Protein AF-A0A2P4SQR8-F1 (afdb_monomer)

Foldseek 3Di:
DKFKEKEAEADADPVPDAEEAEAEDDPPDPCRVVSPHYDYHYAFHKYKYWAAADAPPDDPLRGKWKWKWKFDPVCRVVVNCPVTTDTQDTRDCNHDVVTTDIDMDGAHQDDPDPPHDHHDHRDMIMMMIGIDRPPPPD

Sequence (138 aa):
MLIGMQYSLRPLSPLNLVEIALVDIKVKSRRFQQGDYHIDVCINDYLDVFCPHYEDSVPEDKTERYVLYMVNFDGYSSCDHISKGFKRWECNRPHSPNGPLKFSEKFQLFTPFSLGFEFRPGREYFYICEYRKFTIVA

Structure (mmCIF, N/CA/C/O backbone):
data_AF-A0A2P4SQR8-F1
#
_entry.id   AF-A0A2P4SQR8-F1
#
loop_
_atom_site.group_PDB
_atom_site.id
_atom_site.type_symbol
_atom_site.label_atom_id
_atom_site.label_alt_id
_atom_site.label_comp_id
_atom_site.label_asym_id
_atom_site.label_entity_id
_atom_site.label_seq_id
_atom_site.pdbx_PDB_ins_code
_atom_site.Cartn_x
_atom_site.Cartn_y
_atom_site.Cartn_z
_atom_site.occupancy
_atom_site.B_iso_or_equiv
_atom_site.auth_seq_id
_atom_site.auth_comp_id
_atom_site.auth_asym_id
_atom_site.auth_atom_id
_atom_site.pdbx_PDB_model_num
ATOM 1 N N . MET A 1 1 ? -4.000 -7.195 -13.447 1.00 50.31 1 MET A N 1
ATOM 2 C CA . MET A 1 1 ? -3.905 -8.205 -12.371 1.00 50.31 1 MET A CA 1
ATOM 3 C C . MET A 1 1 ? -4.048 -7.453 -11.079 1.00 50.31 1 MET A C 1
ATOM 5 O O . MET A 1 1 ? -3.423 -6.409 -10.966 1.00 50.31 1 MET A O 1
ATOM 9 N N . LEU A 1 2 ? -4.939 -7.910 -10.208 1.00 56.12 2 LEU A N 1
ATOM 10 C CA . LEU A 1 2 ? -5.273 -7.239 -8.960 1.00 56.12 2 LEU A CA 1
ATOM 11 C C . LEU A 1 2 ? -4.851 -8.186 -7.846 1.00 56.12 2 LEU A C 1
ATOM 13 O O . LEU A 1 2 ? -5.282 -9.334 -7.813 1.00 56.12 2 LEU A O 1
ATOM 17 N N . ILE A 1 3 ? -3.896 -7.736 -7.039 1.00 62.28 3 ILE A N 1
ATOM 18 C CA . ILE A 1 3 ? -3.392 -8.483 -5.890 1.00 62.28 3 ILE A CA 1
ATOM 19 C C . ILE A 1 3 ? -4.068 -7.889 -4.669 1.00 62.28 3 ILE A C 1
ATOM 21 O O . ILE A 1 3 ? -3.926 -6.690 -4.434 1.00 62.28 3 ILE A O 1
ATOM 25 N N . GLY A 1 4 ? -4.804 -8.723 -3.943 1.00 59.91 4 GLY A N 1
ATOM 26 C CA . GLY A 1 4 ? -5.436 -8.367 -2.687 1.00 59.91 4 GLY A CA 1
ATOM 27 C C . GLY A 1 4 ? -4.530 -8.654 -1.492 1.00 59.91 4 GLY A C 1
ATOM 28 O O . GLY A 1 4 ? -3.816 -9.656 -1.481 1.00 59.91 4 GLY A O 1
ATOM 29 N N . MET A 1 5 ? -4.564 -7.777 -0.492 1.00 67.62 5 MET A N 1
ATOM 30 C CA . MET A 1 5 ? -4.024 -8.038 0.839 1.00 67.62 5 MET A CA 1
ATOM 31 C C . MET A 1 5 ? -5.071 -7.742 1.900 1.00 67.62 5 MET A C 1
ATOM 33 O O . MET A 1 5 ? -5.680 -6.668 1.886 1.00 67.62 5 MET A O 1
ATOM 37 N N . GLN A 1 6 ? -5.239 -8.685 2.820 1.00 69.25 6 GLN A N 1
ATOM 38 C CA . GLN A 1 6 ? -6.103 -8.551 3.985 1.00 69.25 6 GLN A CA 1
ATOM 39 C C . GLN A 1 6 ? -5.252 -8.286 5.228 1.00 69.25 6 GLN A C 1
ATOM 41 O O . GLN A 1 6 ? -4.265 -8.973 5.483 1.00 69.25 6 GLN A O 1
ATOM 46 N N . TYR A 1 7 ? -5.634 -7.284 6.008 1.00 69.88 7 TYR A N 1
ATOM 47 C CA . TYR A 1 7 ? -4.972 -6.937 7.259 1.00 69.88 7 TYR A CA 1
ATOM 48 C C . TYR A 1 7 ? -5.958 -7.084 8.403 1.00 69.88 7 TYR A C 1
ATOM 50 O O . TYR A 1 7 ? -6.973 -6.384 8.421 1.00 69.88 7 TYR A O 1
ATOM 58 N N . SER A 1 8 ? -5.647 -7.950 9.362 1.00 71.25 8 SER A N 1
ATOM 59 C CA . SER A 1 8 ? -6.487 -8.187 10.535 1.00 71.25 8 SER A CA 1
ATOM 60 C C . SER A 1 8 ? -5.860 -7.529 11.756 1.00 71.25 8 SER A C 1
ATOM 62 O O . SER A 1 8 ? -4.729 -7.840 12.136 1.00 71.25 8 SER A O 1
ATOM 64 N N . LEU A 1 9 ? -6.580 -6.589 12.379 1.00 71.12 9 LEU A N 1
ATOM 65 C CA . LEU A 1 9 ? -6.073 -5.918 13.574 1.00 71.12 9 LEU A CA 1
ATOM 66 C C . LEU A 1 9 ? -6.361 -6.733 14.828 1.00 71.12 9 LEU A C 1
ATOM 68 O O . LEU A 1 9 ? -7.502 -6.800 15.294 1.00 71.12 9 LEU A O 1
ATOM 72 N N . ARG A 1 10 ? -5.307 -7.287 15.425 1.00 72.88 10 ARG A N 1
ATOM 73 C CA . ARG A 1 10 ? -5.402 -8.029 16.684 1.00 72.88 10 ARG A CA 1
ATOM 74 C C . ARG A 1 10 ? -5.676 -7.086 17.870 1.00 72.88 10 ARG A C 1
ATOM 76 O O . ARG A 1 10 ? -5.263 -5.920 17.854 1.00 72.88 10 ARG A O 1
ATOM 83 N N . PRO A 1 11 ? -6.378 -7.558 18.916 1.00 57.81 11 PRO A N 1
ATOM 84 C CA . PRO A 1 11 ? -6.628 -6.769 20.117 1.00 57.81 11 PRO A CA 1
ATOM 85 C C . PRO A 1 11 ? -5.349 -6.638 20.962 1.00 57.81 11 PRO A C 1
ATOM 87 O O . PRO A 1 11 ? -5.095 -7.493 21.795 1.00 57.81 11 PRO A O 1
ATOM 90 N N . LEU A 1 12 ? -4.592 -5.551 20.733 1.00 56.72 12 LEU A N 1
ATOM 91 C CA . LEU A 1 12 ? -3.376 -5.085 21.440 1.00 56.72 12 LEU A CA 1
ATOM 92 C C . LEU A 1 12 ? -2.224 -6.109 21.543 1.00 56.72 12 LEU A C 1
ATOM 94 O O . LEU A 1 12 ? -2.405 -7.246 21.968 1.00 56.72 12 LEU A O 1
ATOM 98 N N . SER A 1 13 ? -0.995 -5.704 21.187 1.00 57.44 13 SER A N 1
ATOM 99 C CA . SER A 1 13 ? 0.145 -6.622 21.296 1.00 57.44 13 SER A CA 1
ATOM 100 C C . SER A 1 13 ? 0.410 -6.944 22.777 1.00 57.44 13 SER A C 1
ATOM 102 O O . SER A 1 13 ? 0.509 -6.026 23.595 1.00 57.44 13 SER A O 1
ATOM 104 N N . PRO A 1 14 ? 0.543 -8.228 23.166 1.00 59.09 14 PRO A N 1
ATOM 105 C CA . PRO A 1 14 ? 0.761 -8.605 24.566 1.00 59.09 14 PRO A CA 1
ATOM 106 C C . PRO A 1 14 ? 2.107 -8.113 25.128 1.00 59.09 14 PRO A C 1
ATOM 108 O O . PRO A 1 14 ? 2.344 -8.217 26.328 1.00 59.09 14 PRO A O 1
ATOM 111 N N . LEU A 1 15 ? 2.986 -7.575 24.275 1.00 60.03 15 LEU A N 1
ATOM 112 C CA . LEU A 1 15 ? 4.345 -7.153 24.617 1.00 60.03 15 LEU A CA 1
ATOM 113 C C . LEU A 1 15 ? 4.627 -5.663 24.342 1.00 60.03 15 LEU A C 1
ATOM 115 O O . LEU A 1 15 ? 5.761 -5.236 24.539 1.00 60.03 15 LEU A O 1
ATOM 119 N N . ASN A 1 16 ? 3.649 -4.862 23.886 1.00 55.38 16 ASN A N 1
ATOM 120 C CA . ASN A 1 16 ? 3.855 -3.472 23.424 1.00 55.38 16 ASN A CA 1
ATOM 121 C C . ASN A 1 16 ? 4.989 -3.305 22.387 1.00 55.38 16 ASN A C 1
ATOM 123 O O . ASN A 1 16 ? 5.539 -2.215 22.223 1.00 55.38 16 ASN A O 1
ATOM 127 N N . LEU A 1 17 ? 5.353 -4.377 21.684 1.00 60.75 17 LEU A N 1
ATOM 128 C CA . LEU A 1 17 ? 6.312 -4.314 20.589 1.00 60.75 17 LEU A CA 1
ATOM 129 C C . LEU A 1 17 ? 5.604 -3.705 19.380 1.00 60.75 17 LEU A C 1
ATOM 131 O O . LEU A 1 17 ? 4.521 -4.160 19.017 1.00 60.75 17 LEU A O 1
ATOM 135 N N . VAL A 1 18 ? 6.208 -2.656 18.820 1.00 62.44 18 VAL A N 1
ATOM 136 C CA . VAL A 1 18 ? 5.834 -2.091 17.523 1.00 62.44 18 VAL A CA 1
ATOM 137 C C . VAL A 1 18 ? 6.542 -2.921 16.463 1.00 62.44 18 VAL A C 1
ATOM 139 O O . VAL A 1 18 ? 7.773 -2.908 16.394 1.00 62.44 18 VAL A O 1
ATOM 142 N N . GLU A 1 19 ? 5.780 -3.646 15.655 1.00 72.38 19 GLU A N 1
ATOM 143 C CA . GLU A 1 19 ? 6.317 -4.454 14.563 1.00 72.38 19 GLU A CA 1
ATOM 144 C C . GLU A 1 19 ? 6.257 -3.691 13.232 1.00 72.38 19 GLU A C 1
ATOM 146 O O . GLU A 1 19 ? 5.369 -2.867 12.989 1.00 72.38 19 GLU A O 1
ATOM 151 N N . ILE A 1 20 ? 7.241 -3.951 12.365 1.00 73.38 20 ILE A N 1
ATOM 152 C CA . ILE A 1 20 ? 7.271 -3.443 10.990 1.00 73.38 20 ILE A CA 1
ATOM 153 C C . ILE A 1 20 ? 7.033 -4.626 10.054 1.00 73.38 20 ILE A C 1
ATOM 155 O O . ILE A 1 20 ? 7.898 -5.489 9.899 1.00 73.38 20 ILE A O 1
ATOM 159 N N . ALA A 1 21 ? 5.872 -4.656 9.405 1.00 72.56 21 ALA A N 1
ATOM 160 C CA . ALA A 1 21 ? 5.580 -5.622 8.356 1.00 72.56 21 ALA A CA 1
ATOM 161 C C . ALA A 1 21 ? 6.179 -5.137 7.027 1.00 72.56 21 ALA A C 1
ATOM 163 O O . ALA A 1 21 ? 5.749 -4.120 6.486 1.00 72.56 21 ALA A O 1
ATOM 164 N N . LEU A 1 22 ? 7.164 -5.866 6.492 1.00 72.56 22 LEU A N 1
ATOM 165 C CA . LEU A 1 22 ? 7.800 -5.566 5.204 1.00 72.56 22 LEU A CA 1
ATOM 166 C C . LEU A 1 22 ? 7.108 -6.348 4.082 1.00 72.56 22 LEU A C 1
ATOM 168 O O . LEU A 1 22 ? 7.023 -7.579 4.140 1.00 72.56 22 LEU A O 1
ATOM 172 N N . VAL A 1 23 ? 6.632 -5.647 3.049 1.00 76.94 23 VAL A N 1
ATOM 173 C CA . VAL A 1 23 ? 5.913 -6.268 1.930 1.00 76.94 23 VAL A CA 1
ATOM 174 C C . VAL A 1 23 ? 6.477 -5.835 0.578 1.00 76.94 23 VAL A C 1
ATOM 176 O O . VAL A 1 23 ? 6.330 -4.688 0.160 1.00 76.94 23 VAL A O 1
ATOM 179 N N . ASP A 1 24 ? 7.058 -6.799 -0.140 1.00 74.69 24 ASP A N 1
ATOM 180 C CA . ASP A 1 24 ? 7.519 -6.645 -1.524 1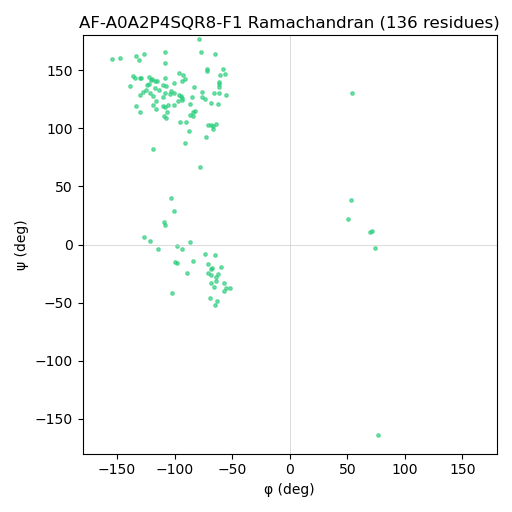.00 74.69 24 ASP A CA 1
ATOM 181 C C . ASP A 1 24 ? 6.451 -7.133 -2.508 1.00 74.69 24 ASP A C 1
ATOM 183 O O . ASP A 1 24 ? 6.272 -8.342 -2.696 1.00 74.69 24 ASP A O 1
ATOM 187 N N . ILE A 1 25 ? 5.759 -6.214 -3.184 1.00 72.44 25 ILE A 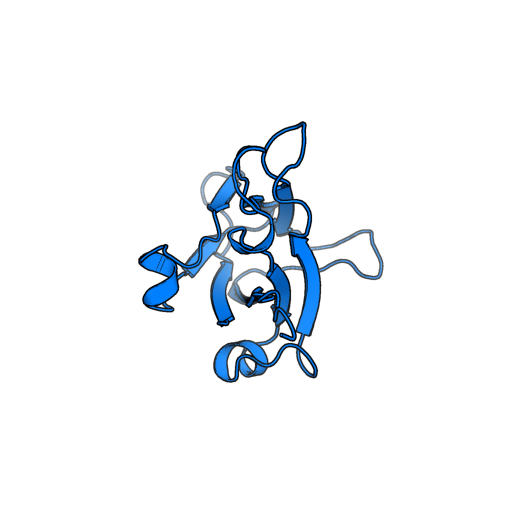N 1
ATOM 188 C CA . ILE A 1 25 ? 4.675 -6.573 -4.111 1.00 72.44 25 ILE A CA 1
ATOM 189 C C . ILE A 1 25 ? 5.233 -6.850 -5.505 1.00 72.44 25 ILE A C 1
ATOM 191 O O . ILE A 1 25 ? 5.438 -5.941 -6.309 1.00 72.44 25 ILE A O 1
ATOM 195 N N . LYS A 1 26 ? 5.446 -8.131 -5.812 1.00 70.94 26 LYS A N 1
ATOM 196 C CA . LYS A 1 26 ? 5.883 -8.600 -7.136 1.00 70.94 26 LYS A CA 1
ATOM 197 C C . LYS A 1 26 ? 4.824 -9.494 -7.763 1.00 70.94 26 LYS A C 1
ATOM 199 O O . LYS A 1 26 ? 4.361 -10.434 -7.116 1.00 70.94 26 LYS A O 1
ATOM 204 N N . VAL A 1 27 ? 4.530 -9.280 -9.048 1.00 66.25 27 VAL A N 1
ATOM 205 C CA . VAL A 1 27 ? 3.555 -10.080 -9.821 1.00 66.25 27 VAL A CA 1
ATOM 206 C C . VAL A 1 27 ? 3.823 -11.588 -9.728 1.00 66.25 27 VAL A C 1
ATOM 208 O O . VAL A 1 27 ? 2.905 -12.407 -9.691 1.00 66.25 27 VAL A O 1
ATOM 211 N N . LYS A 1 28 ? 5.103 -11.970 -9.707 1.00 65.44 28 LYS A N 1
ATOM 212 C CA . LYS A 1 28 ? 5.546 -13.372 -9.691 1.00 65.44 28 LYS A CA 1
ATOM 213 C C . LYS A 1 28 ? 5.638 -13.985 -8.290 1.00 65.44 28 LYS A C 1
ATOM 215 O O . LYS A 1 28 ? 6.078 -15.125 -8.159 1.00 65.44 28 LYS A O 1
ATOM 220 N N . SER A 1 29 ? 5.279 -13.254 -7.236 1.00 65.69 29 SER A N 1
ATOM 221 C CA . SER A 1 29 ? 5.296 -13.795 -5.876 1.00 65.69 29 SER A CA 1
ATOM 222 C C . SER A 1 29 ? 4.206 -14.855 -5.717 1.00 65.69 29 SER A C 1
ATOM 224 O O . SER A 1 29 ? 3.022 -14.555 -5.871 1.00 65.69 29 SER A O 1
ATOM 226 N N . ARG A 1 30 ? 4.587 -16.087 -5.350 1.00 63.03 30 ARG A N 1
ATOM 227 C CA . ARG A 1 30 ? 3.628 -17.185 -5.117 1.00 63.03 30 ARG A CA 1
ATOM 228 C C . ARG A 1 30 ? 2.550 -16.824 -4.092 1.00 63.03 30 ARG A C 1
ATOM 230 O O . ARG A 1 30 ? 1.398 -17.182 -4.298 1.00 63.03 30 ARG A O 1
ATOM 237 N N . ARG A 1 31 ? 2.911 -16.070 -3.043 1.00 62.75 31 ARG A N 1
ATOM 238 C CA . ARG A 1 31 ? 1.975 -15.656 -1.982 1.00 62.75 31 ARG A CA 1
ATOM 239 C C . ARG A 1 31 ? 0.861 -14.735 -2.492 1.00 62.75 31 ARG A C 1
ATOM 241 O O . ARG A 1 31 ? -0.225 -14.723 -1.942 1.00 62.75 31 ARG A O 1
ATOM 248 N N . PHE A 1 32 ? 1.113 -13.976 -3.557 1.00 66.12 32 PHE A N 1
ATOM 249 C CA . PHE A 1 32 ? 0.087 -13.125 -4.163 1.00 66.12 32 PHE A CA 1
ATOM 250 C C . PHE A 1 32 ? -0.720 -13.838 -5.248 1.00 66.12 32 PHE A C 1
ATOM 252 O O . PHE A 1 32 ? -1.862 -13.470 -5.498 1.00 66.12 32 PHE A O 1
ATOM 259 N N . GLN A 1 33 ? -0.155 -14.874 -5.872 1.00 63.38 33 GLN A N 1
ATOM 260 C CA . GLN A 1 33 ? -0.858 -15.690 -6.866 1.00 63.38 33 GLN A CA 1
ATOM 261 C C . GLN A 1 33 ? -1.941 -16.583 -6.248 1.00 63.38 33 GLN A C 1
ATOM 263 O O . GLN A 1 33 ? -2.880 -16.955 -6.944 1.00 63.38 33 GLN A O 1
ATOM 268 N N . GLN A 1 34 ? -1.811 -16.918 -4.963 1.00 65.62 34 GLN A N 1
ATOM 269 C CA . GLN A 1 34 ? -2.792 -17.715 -4.221 1.00 65.62 34 GLN A CA 1
ATOM 270 C C . GLN A 1 34 ? -3.948 -16.875 -3.654 1.00 65.62 34 GLN A C 1
ATOM 272 O O . GLN A 1 34 ? -4.984 -17.436 -3.313 1.00 65.62 34 GLN A O 1
ATOM 277 N N . GLY A 1 35 ? -3.815 -15.541 -3.625 1.00 67.06 35 GLY A N 1
ATOM 278 C CA . GLY A 1 35 ? -4.876 -14.627 -3.182 1.00 67.06 35 GLY A CA 1
ATOM 279 C C . GLY A 1 35 ? -5.183 -14.678 -1.680 1.00 67.06 35 GLY A C 1
ATOM 280 O O . GLY A 1 35 ? -6.174 -14.102 -1.248 1.00 67.06 35 GLY A O 1
ATOM 281 N N . ASP A 1 36 ? -4.344 -15.346 -0.891 1.00 69.69 36 ASP A N 1
ATOM 282 C CA . ASP A 1 36 ? -4.503 -15.596 0.546 1.00 69.69 36 ASP A CA 1
ATOM 283 C C . ASP A 1 36 ? -3.516 -14.783 1.403 1.00 69.69 36 ASP A C 1
ATOM 285 O O . ASP A 1 36 ? -3.266 -15.100 2.571 1.00 69.69 36 ASP A O 1
ATOM 289 N N . TYR A 1 37 ? -2.948 -13.715 0.830 1.00 75.69 37 TYR A N 1
ATOM 290 C CA . TYR A 1 37 ? -1.997 -12.860 1.527 1.00 75.69 37 TYR A CA 1
ATOM 291 C C . TYR A 1 37 ? -2.691 -12.076 2.643 1.00 75.69 37 TYR A C 1
ATOM 293 O O . TYR A 1 37 ? -3.362 -11.069 2.400 1.00 75.69 37 TYR A O 1
ATOM 301 N N . HIS A 1 38 ? -2.486 -12.532 3.874 1.00 79.56 38 HIS A N 1
ATOM 302 C CA . HIS A 1 38 ? -2.991 -11.895 5.077 1.00 79.56 38 HIS A CA 1
ATOM 303 C C . HIS A 1 38 ? -1.844 -11.544 6.025 1.00 79.56 38 HIS A C 1
ATOM 305 O O . HIS A 1 38 ? -0.852 -12.271 6.121 1.00 79.56 38 HIS A O 1
ATOM 311 N N . ILE A 1 39 ? -1.972 -10.413 6.714 1.00 81.88 39 ILE A N 1
ATOM 312 C CA . ILE A 1 39 ? -1.039 -9.993 7.760 1.00 81.88 39 ILE A CA 1
ATOM 313 C C . ILE A 1 39 ? -1.845 -9.611 8.998 1.00 81.88 39 ILE A C 1
ATOM 315 O O . ILE A 1 39 ? -2.754 -8.783 8.934 1.00 81.88 39 ILE A O 1
ATOM 319 N N . ASP A 1 40 ? -1.462 -10.175 10.137 1.00 82.62 40 ASP A N 1
ATOM 320 C CA . ASP A 1 40 ? -1.941 -9.721 11.435 1.00 82.62 40 ASP A CA 1
ATOM 321 C C . ASP A 1 40 ? -1.085 -8.556 11.934 1.00 82.62 40 ASP A C 1
ATOM 323 O O . ASP A 1 40 ? 0.134 -8.687 12.050 1.00 82.62 40 ASP A O 1
ATOM 327 N N . VAL A 1 41 ? -1.720 -7.444 12.291 1.00 84.31 41 VAL A N 1
ATOM 328 C CA . VAL A 1 41 ? -1.049 -6.243 12.815 1.00 84.31 41 VAL A CA 1
ATOM 329 C C . VAL A 1 41 ? -1.730 -5.756 14.092 1.00 84.31 41 VAL A C 1
ATOM 331 O O . VAL A 1 41 ? -2.885 -6.084 14.366 1.00 84.31 41 VAL A O 1
ATOM 334 N N . CYS A 1 42 ? -1.025 -4.977 14.901 1.00 86.12 42 CYS A N 1
ATOM 335 C CA . CYS A 1 42 ? -1.563 -4.305 16.077 1.00 86.12 42 CYS A CA 1
ATOM 336 C C . CYS A 1 42 ? -1.676 -2.793 15.845 1.00 86.12 42 CYS A C 1
ATOM 338 O O . CYS A 1 42 ? -1.113 -2.218 14.914 1.00 86.12 42 CYS A O 1
ATOM 340 N N . ILE A 1 43 ? -2.414 -2.115 16.726 1.00 87.88 43 ILE A N 1
ATOM 341 C CA . ILE A 1 43 ? -2.423 -0.650 16.744 1.00 87.88 43 ILE A CA 1
ATOM 342 C C . ILE A 1 43 ? -1.010 -0.131 17.033 1.00 87.88 43 ILE A C 1
ATOM 344 O O . ILE A 1 43 ? -0.342 -0.620 17.939 1.00 87.88 43 ILE A O 1
ATOM 348 N N . ASN A 1 44 ? -0.620 0.921 16.314 1.00 87.88 44 ASN A N 1
ATOM 349 C CA . ASN A 1 44 ? 0.695 1.565 16.279 1.00 87.88 44 ASN A CA 1
ATOM 350 C C . ASN A 1 44 ? 1.800 0.815 15.529 1.00 87.88 44 ASN A C 1
ATOM 352 O O . ASN A 1 44 ? 2.875 1.401 15.384 1.00 87.88 44 ASN A O 1
ATOM 356 N N . ASP A 1 45 ? 1.534 -0.382 15.004 1.00 89.75 45 ASP A N 1
ATOM 357 C CA . ASP A 1 45 ? 2.455 -1.049 14.082 1.00 89.75 45 ASP A CA 1
ATOM 358 C C . ASP A 1 45 ? 2.591 -0.273 12.769 1.00 89.75 45 ASP A C 1
ATOM 360 O O . ASP A 1 45 ? 1.767 0.593 12.430 1.00 89.75 45 ASP A O 1
ATOM 364 N N . TYR A 1 46 ? 3.641 -0.614 12.024 1.00 88.25 46 TYR A N 1
ATOM 365 C CA . TYR A 1 46 ? 3.915 -0.055 10.710 1.00 88.25 46 TYR A CA 1
ATOM 366 C C . TYR A 1 46 ? 3.864 -1.137 9.634 1.00 88.25 46 TYR A C 1
ATOM 368 O O . TYR A 1 46 ? 4.353 -2.251 9.806 1.00 88.25 46 TYR A O 1
ATOM 376 N N . LEU A 1 47 ? 3.307 -0.778 8.486 1.00 89.12 47 LEU A N 1
ATOM 377 C CA . LEU A 1 47 ? 3.403 -1.534 7.248 1.00 89.12 47 LEU A CA 1
ATOM 378 C C . LEU A 1 47 ? 4.290 -0.750 6.286 1.00 89.12 47 LEU A C 1
ATOM 380 O O . LEU A 1 47 ? 3.936 0.355 5.884 1.00 89.12 47 LEU A O 1
ATOM 384 N N . ASP A 1 48 ? 5.398 -1.354 5.884 1.00 91.38 48 ASP A N 1
ATOM 385 C CA . ASP A 1 48 ? 6.317 -0.816 4.891 1.00 91.38 48 ASP A CA 1
ATOM 386 C C . ASP A 1 48 ? 6.176 -1.620 3.589 1.00 91.38 48 ASP A C 1
ATOM 388 O O . ASP A 1 48 ? 6.580 -2.781 3.491 1.00 91.38 48 ASP A O 1
ATOM 392 N N . VAL A 1 49 ? 5.588 -0.990 2.573 1.00 89.75 49 VAL A N 1
ATOM 393 C CA . VAL A 1 49 ? 5.442 -1.542 1.223 1.00 89.75 49 VAL A CA 1
ATOM 394 C C . VAL A 1 49 ? 6.557 -1.002 0.337 1.00 89.75 49 VAL A C 1
ATOM 396 O O . VAL A 1 49 ? 6.680 0.213 0.158 1.00 89.75 49 VAL A O 1
ATOM 399 N N . PHE A 1 50 ? 7.328 -1.897 -0.274 1.00 90.62 50 PHE A N 1
ATOM 400 C CA . PHE A 1 50 ? 8.390 -1.533 -1.209 1.00 90.62 50 PHE A CA 1
ATOM 401 C C . PHE A 1 50 ? 7.932 -1.721 -2.653 1.00 90.62 50 PHE A C 1
ATOM 403 O O . PHE A 1 50 ? 7.410 -2.769 -3.043 1.00 90.62 50 PHE A O 1
ATOM 410 N N . CYS A 1 51 ? 8.142 -0.682 -3.456 1.00 90.69 51 CYS A N 1
ATOM 411 C CA . C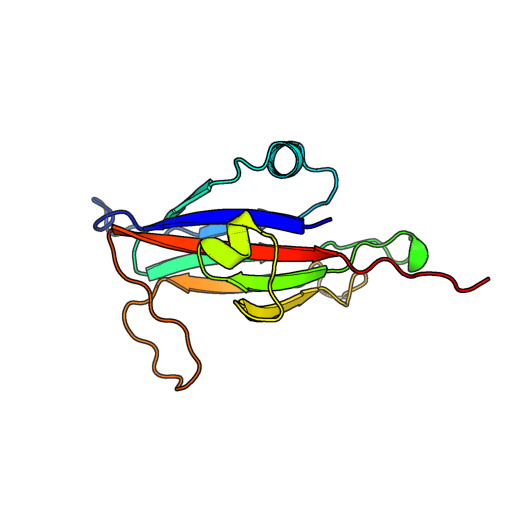YS A 1 51 ? 7.878 -0.714 -4.883 1.00 90.69 51 CYS A CA 1
ATOM 412 C C . CYS A 1 51 ? 8.917 -1.580 -5.623 1.00 90.69 51 CYS A C 1
ATOM 414 O O . CYS A 1 51 ? 10.084 -1.618 -5.222 1.00 90.69 51 CYS A O 1
ATOM 416 N N . PRO A 1 52 ? 8.541 -2.204 -6.754 1.00 89.44 52 PRO A N 1
ATOM 417 C CA . PRO A 1 52 ? 9.469 -2.891 -7.638 1.00 89.44 52 PRO A CA 1
ATOM 418 C C . PRO A 1 52 ? 10.593 -1.953 -8.080 1.00 89.44 52 PRO A C 1
ATOM 420 O O . PRO A 1 52 ? 10.336 -0.853 -8.571 1.00 89.44 52 PRO A O 1
ATOM 423 N N . HIS A 1 53 ? 11.830 -2.407 -7.910 1.00 91.06 53 HIS A N 1
ATOM 424 C CA . HIS A 1 53 ? 13.029 -1.688 -8.315 1.00 91.06 53 HIS A CA 1
ATOM 425 C C . HIS A 1 53 ? 13.843 -2.544 -9.276 1.00 91.06 53 HIS A C 1
ATOM 427 O O . HIS A 1 53 ? 13.965 -3.758 -9.083 1.00 91.06 53 HIS A O 1
ATOM 433 N N . TYR A 1 54 ? 14.360 -1.903 -10.316 1.00 90.75 54 TYR A N 1
ATOM 434 C CA . TYR A 1 54 ? 15.104 -2.541 -11.387 1.00 90.75 54 TYR A CA 1
ATOM 435 C C . TYR A 1 54 ? 16.338 -1.703 -11.715 1.00 90.75 54 TYR A C 1
ATOM 437 O O . TYR A 1 54 ? 16.285 -0.475 -11.686 1.00 90.75 54 TYR A O 1
ATOM 445 N N . GLU A 1 55 ? 17.422 -2.386 -12.072 1.00 91.62 55 GLU A N 1
ATOM 446 C CA . GLU A 1 55 ? 18.641 -1.765 -12.595 1.00 91.62 55 GLU A CA 1
ATOM 447 C C . GLU A 1 55 ? 18.347 -0.945 -13.858 1.00 91.62 55 GLU A C 1
ATOM 449 O O . GLU A 1 55 ? 17.475 -1.316 -14.648 1.00 91.62 55 GLU A O 1
ATOM 454 N N . ASP A 1 56 ? 19.130 0.106 -14.106 1.00 90.19 56 ASP A N 1
ATOM 455 C CA . ASP A 1 56 ? 18.988 0.988 -15.282 1.00 90.19 56 ASP A CA 1
ATOM 456 C C . ASP A 1 56 ? 19.147 0.250 -16.624 1.00 90.19 56 ASP A C 1
ATOM 458 O O . ASP A 1 56 ? 18.712 0.721 -17.671 1.00 90.19 56 ASP A O 1
ATOM 462 N N . SER A 1 57 ? 19.759 -0.937 -16.600 1.00 92.56 57 SER A N 1
ATOM 463 C CA . SER A 1 57 ? 19.884 -1.812 -17.769 1.00 92.56 57 SER A CA 1
ATOM 464 C C . SER A 1 57 ? 18.563 -2.460 -18.204 1.00 92.56 57 SER A C 1
ATOM 466 O O . SER A 1 57 ? 18.477 -2.974 -19.322 1.00 92.56 57 SER A O 1
ATOM 468 N N . VAL A 1 58 ? 17.539 -2.473 -17.342 1.00 90.44 58 VAL A N 1
ATOM 469 C CA . VAL A 1 58 ? 16.237 -3.082 -17.631 1.00 90.44 58 VAL A CA 1
ATOM 470 C C . VAL A 1 58 ? 15.341 -2.066 -18.349 1.00 90.44 58 VAL A C 1
ATOM 472 O O . VAL A 1 58 ? 15.032 -1.028 -17.777 1.00 90.44 58 VAL A O 1
ATOM 475 N N . PRO A 1 59 ? 14.857 -2.367 -19.566 1.00 89.31 59 PRO A N 1
ATOM 476 C CA . PRO A 1 59 ? 13.944 -1.488 -20.289 1.00 89.31 59 PRO A CA 1
ATOM 477 C C . PRO A 1 59 ? 12.622 -1.223 -19.554 1.00 89.31 59 PRO A C 1
ATOM 479 O O . PRO A 1 59 ? 12.060 -2.115 -18.913 1.00 89.31 59 PRO A O 1
ATOM 482 N N . GLU A 1 60 ? 12.084 -0.012 -19.713 1.00 85.44 60 GLU A N 1
ATOM 483 C CA . GLU A 1 60 ? 10.865 0.463 -19.046 1.00 85.44 60 GLU A CA 1
ATOM 484 C C . GLU A 1 60 ? 9.630 -0.422 -19.319 1.00 85.44 60 GLU A C 1
ATOM 486 O O . GLU A 1 60 ? 8.823 -0.633 -18.409 1.00 85.44 60 GLU A O 1
ATOM 491 N N . ASP A 1 61 ? 9.522 -1.027 -20.503 1.00 85.25 61 ASP A N 1
ATOM 492 C CA . ASP A 1 61 ? 8.459 -1.966 -20.895 1.00 85.25 61 ASP A CA 1
ATOM 493 C C . ASP A 1 61 ? 8.504 -3.303 -20.134 1.00 85.25 61 ASP A C 1
ATOM 495 O O . ASP A 1 61 ? 7.490 -3.997 -20.027 1.00 85.25 61 ASP A O 1
ATOM 499 N N . LYS A 1 62 ? 9.660 -3.652 -19.558 1.00 86.12 62 LYS A N 1
ATOM 500 C CA . LYS A 1 62 ? 9.857 -4.863 -18.744 1.00 86.12 62 LYS A CA 1
ATOM 501 C C . LYS A 1 62 ? 9.763 -4.605 -17.243 1.00 86.12 62 LYS A C 1
ATOM 503 O O . LYS A 1 62 ? 9.878 -5.548 -16.459 1.00 86.12 62 LYS A O 1
ATOM 508 N N . THR A 1 63 ? 9.555 -3.354 -16.837 1.00 87.62 63 THR A N 1
ATOM 509 C CA . THR A 1 63 ? 9.443 -2.973 -15.425 1.00 87.62 63 THR A CA 1
ATOM 510 C C . THR A 1 63 ? 7.993 -2.960 -14.951 1.00 87.62 63 THR A C 1
ATOM 512 O O . THR A 1 63 ? 7.075 -2.538 -15.657 1.00 87.62 63 THR A O 1
ATOM 515 N N . GLU A 1 64 ? 7.775 -3.428 -13.724 1.00 87.62 64 GLU A N 1
ATOM 516 C CA . GLU A 1 64 ? 6.459 -3.431 -13.089 1.00 87.62 64 GLU A CA 1
ATOM 517 C C . GLU A 1 64 ? 6.148 -2.068 -12.454 1.00 87.62 64 GLU A C 1
ATOM 519 O O . GLU A 1 64 ? 6.976 -1.482 -11.757 1.00 87.62 64 GLU A O 1
ATOM 524 N N . ARG A 1 65 ? 4.918 -1.585 -12.661 1.00 88.38 65 ARG A N 1
ATOM 525 C CA . ARG A 1 65 ? 4.350 -0.401 -12.001 1.00 88.38 65 ARG A CA 1
ATOM 526 C C . ARG A 1 65 ? 2.944 -0.721 -11.523 1.00 88.38 65 ARG A C 1
ATOM 528 O O . ARG A 1 65 ? 2.197 -1.413 -12.220 1.00 88.38 65 ARG A O 1
ATOM 535 N N . TYR A 1 66 ? 2.563 -0.193 -10.368 1.00 89.75 66 TYR A N 1
ATOM 536 C CA . TYR A 1 66 ? 1.206 -0.352 -9.855 1.00 89.75 66 TYR A CA 1
ATOM 537 C C . TYR A 1 66 ? 0.745 0.851 -9.043 1.00 89.75 66 TYR A C 1
ATOM 539 O O . TYR A 1 66 ? 1.547 1.634 -8.530 1.00 89.75 66 TYR A O 1
ATOM 547 N N . VAL A 1 67 ? -0.572 0.962 -8.904 1.00 91.88 67 VAL A N 1
ATOM 548 C CA . VAL A 1 67 ? -1.222 1.869 -7.960 1.00 91.88 67 VAL A CA 1
ATOM 549 C C . VAL A 1 67 ? -1.823 1.035 -6.834 1.00 91.88 67 VAL A C 1
ATOM 551 O O . VAL A 1 67 ? -2.489 0.034 -7.091 1.00 91.88 67 VAL A O 1
ATOM 554 N N . LEU A 1 68 ? -1.547 1.426 -5.593 1.00 91.31 68 LEU A N 1
ATOM 555 C CA . LEU A 1 68 ? -2.079 0.795 -4.391 1.00 91.31 68 LEU A CA 1
ATOM 556 C C . LEU A 1 68 ? -3.337 1.545 -3.956 1.00 91.31 68 LEU A C 1
ATOM 558 O O . LEU A 1 68 ? -3.294 2.764 -3.758 1.00 91.31 68 LEU A O 1
ATOM 562 N N . TYR A 1 69 ? -4.427 0.814 -3.759 1.00 91.81 69 TYR A N 1
ATOM 563 C CA . TYR A 1 69 ? -5.695 1.342 -3.273 1.00 91.81 69 TYR A CA 1
ATOM 564 C C . TYR A 1 69 ? -6.086 0.662 -1.970 1.00 91.81 69 TYR A C 1
ATOM 566 O O . TYR A 1 69 ? -5.908 -0.543 -1.822 1.00 91.81 69 TYR A O 1
ATOM 574 N N . MET A 1 70 ? -6.656 1.434 -1.052 1.00 91.81 70 MET A N 1
ATOM 575 C CA . MET A 1 70 ? -7.367 0.905 0.106 1.00 91.81 70 MET A CA 1
ATOM 576 C C . MET A 1 70 ? -8.848 0.806 -0.255 1.00 91.81 70 MET A C 1
ATOM 578 O O . MET A 1 70 ? -9.421 1.800 -0.701 1.00 91.81 70 MET A O 1
ATOM 582 N N . VAL A 1 71 ? -9.450 -0.370 -0.095 1.00 91.69 71 VAL A N 1
ATOM 583 C CA . VAL A 1 71 ? -10.841 -0.664 -0.479 1.00 91.69 71 VAL A CA 1
ATOM 584 C C . VAL A 1 71 ? -11.624 -1.258 0.689 1.00 91.69 71 VAL A C 1
ATOM 586 O O . VAL A 1 71 ? -11.054 -1.709 1.684 1.00 91.69 71 VAL A O 1
ATOM 589 N N . ASN A 1 72 ? -12.951 -1.257 0.578 1.00 90.81 72 ASN A N 1
ATOM 590 C CA . ASN A 1 72 ? -13.799 -2.048 1.467 1.00 90.81 72 ASN A CA 1
ATOM 591 C C . ASN A 1 72 ? -13.830 -3.533 1.036 1.00 90.81 72 ASN A C 1
ATOM 593 O O . ASN A 1 72 ? -13.265 -3.910 0.009 1.00 90.81 72 ASN A O 1
ATOM 597 N N . PHE A 1 73 ? -14.520 -4.372 1.814 1.00 88.75 73 PHE A N 1
ATOM 598 C CA . PHE A 1 73 ? -14.653 -5.804 1.526 1.00 88.75 73 PHE A CA 1
ATOM 599 C C . PHE A 1 73 ? -15.266 -6.097 0.143 1.00 88.75 73 PHE A C 1
ATOM 601 O O . PHE A 1 73 ? -14.791 -6.990 -0.560 1.00 88.75 73 PHE A O 1
ATOM 608 N N . ASP A 1 74 ? -16.279 -5.330 -0.276 1.00 89.88 74 ASP A N 1
ATOM 609 C CA . ASP A 1 74 ? -16.895 -5.500 -1.598 1.00 89.88 74 ASP A CA 1
ATOM 610 C C . ASP A 1 74 ? -15.882 -5.217 -2.711 1.00 89.88 74 ASP A C 1
ATOM 612 O O . ASP A 1 74 ? -15.717 -6.035 -3.608 1.00 89.88 74 ASP A O 1
ATOM 616 N N . GLY A 1 75 ? -15.160 -4.094 -2.618 1.00 89.62 75 GLY A N 1
ATOM 617 C CA . GLY A 1 75 ? -14.133 -3.701 -3.582 1.00 89.62 75 GLY A CA 1
ATOM 618 C C . GLY A 1 75 ? -12.950 -4.666 -3.611 1.00 89.62 75 GLY A C 1
ATOM 619 O O . GLY A 1 75 ? -12.377 -4.896 -4.672 1.00 89.62 75 GLY A O 1
ATOM 620 N N . TYR A 1 76 ? -12.615 -5.290 -2.481 1.00 86.69 76 TYR A N 1
ATOM 621 C CA . TYR A 1 76 ? -11.652 -6.389 -2.430 1.00 86.69 76 TYR A CA 1
ATOM 622 C C . TYR A 1 76 ? -12.168 -7.619 -3.188 1.00 86.69 76 TYR A C 1
ATOM 624 O O . TYR A 1 76 ? -11.506 -8.112 -4.100 1.00 86.69 76 TYR A O 1
ATOM 632 N N . SER A 1 77 ? -13.384 -8.064 -2.865 1.00 86.12 77 SER A N 1
ATOM 633 C CA . SER A 1 77 ? -13.998 -9.272 -3.431 1.00 86.12 77 SER A CA 1
ATOM 634 C C . SER A 1 77 ? -14.283 -9.151 -4.929 1.00 86.12 77 SER A C 1
ATOM 636 O O . SER A 1 77 ? -14.124 -10.117 -5.671 1.00 86.12 77 SER A O 1
ATOM 638 N N . SER A 1 78 ? -14.680 -7.964 -5.394 1.00 87.88 78 SER A N 1
ATOM 639 C CA . SER A 1 78 ? -14.938 -7.676 -6.809 1.00 87.88 78 SER A CA 1
ATOM 640 C C . SER A 1 78 ? -13.729 -7.101 -7.545 1.00 87.88 78 SER A C 1
ATOM 642 O O . SER A 1 78 ? -13.817 -6.852 -8.746 1.00 87.88 78 SER A O 1
ATOM 644 N N . CYS A 1 79 ? -12.623 -6.850 -6.838 1.00 84.19 79 CYS A N 1
ATOM 645 C CA . CYS A 1 79 ? -11.455 -6.143 -7.356 1.00 84.19 79 CYS A CA 1
ATOM 646 C C . CYS A 1 79 ? -11.791 -4.760 -7.978 1.00 84.19 79 CYS A C 1
ATOM 648 O O . CYS A 1 79 ? -11.201 -4.365 -8.983 1.00 84.19 79 CYS A O 1
ATOM 650 N N . ASP A 1 80 ? -12.725 -4.006 -7.385 1.00 87.12 80 ASP A N 1
ATOM 651 C CA . ASP A 1 80 ? -13.114 -2.655 -7.824 1.00 87.12 80 ASP A CA 1
ATOM 652 C C . ASP A 1 80 ? -12.578 -1.580 -6.867 1.00 87.12 80 ASP A C 1
ATOM 654 O O . ASP A 1 80 ? -13.015 -1.472 -5.722 1.00 87.12 80 ASP A O 1
ATOM 658 N N . HIS A 1 81 ? -11.656 -0.745 -7.350 1.00 89.25 81 HIS A N 1
ATOM 659 C CA . HIS A 1 81 ? -11.174 0.431 -6.619 1.00 89.25 81 HIS A CA 1
ATOM 660 C C . HIS A 1 81 ? -11.864 1.735 -7.042 1.00 89.25 81 HIS A C 1
ATOM 662 O O . HIS A 1 81 ? -11.750 2.724 -6.322 1.00 89.25 81 HIS A O 1
ATOM 668 N N . ILE A 1 82 ? -12.554 1.770 -8.187 1.00 88.31 82 ILE A N 1
ATOM 669 C CA . ILE A 1 82 ? -13.077 3.007 -8.787 1.00 88.31 82 ILE A CA 1
ATOM 670 C C . ILE A 1 82 ? -14.210 3.565 -7.932 1.00 88.31 82 ILE A C 1
ATOM 672 O O . ILE A 1 82 ? -14.245 4.760 -7.648 1.00 88.31 82 ILE A O 1
ATOM 676 N N . SER A 1 83 ? -15.136 2.700 -7.512 1.00 86.50 83 SER A N 1
ATOM 677 C CA . SER A 1 83 ? -16.306 3.113 -6.731 1.00 86.50 83 SER A CA 1
ATOM 678 C C . SER A 1 83 ? -16.166 2.862 -5.225 1.00 86.50 83 SER A C 1
ATOM 680 O O . SER A 1 83 ? -16.946 3.396 -4.434 1.00 86.50 83 SER A O 1
ATOM 682 N N . LYS A 1 84 ? -15.183 2.046 -4.818 1.00 89.19 84 LYS A N 1
ATOM 683 C CA . LYS A 1 84 ? -15.054 1.505 -3.452 1.00 89.19 84 LYS A CA 1
ATOM 684 C C . LYS A 1 84 ? -13.698 1.746 -2.793 1.00 89.19 84 LYS A C 1
ATOM 686 O O . LYS A 1 84 ? -13.451 1.200 -1.716 1.00 89.19 84 LYS A O 1
ATOM 691 N N . GLY A 1 85 ? -12.814 2.512 -3.431 1.00 88.06 85 GLY A N 1
ATOM 692 C CA . GLY A 1 85 ? -11.431 2.646 -2.999 1.00 88.06 85 GLY A CA 1
ATOM 693 C C . GLY A 1 85 ? -10.898 4.065 -2.947 1.00 88.06 85 GLY A C 1
ATOM 694 O O . GLY A 1 85 ? -11.409 4.986 -3.579 1.00 88.06 85 GLY A O 1
ATOM 695 N N . PHE A 1 86 ? -9.800 4.210 -2.212 1.00 91.75 86 PHE A N 1
ATOM 696 C CA . PHE A 1 86 ? -8.992 5.419 -2.163 1.00 91.75 86 PHE A CA 1
ATOM 697 C C . PHE A 1 86 ? -7.569 5.094 -2.596 1.00 91.75 86 PHE A C 1
ATOM 699 O O . PHE A 1 86 ? -6.952 4.151 -2.095 1.00 91.75 86 PHE A O 1
ATOM 706 N N . LYS A 1 87 ? -7.029 5.893 -3.522 1.00 92.31 87 LYS A N 1
ATOM 707 C CA . LYS A 1 87 ? -5.628 5.784 -3.935 1.00 92.31 87 LYS A CA 1
ATOM 708 C C . LYS A 1 87 ? -4.732 6.079 -2.737 1.00 92.31 87 LYS A C 1
ATOM 710 O O . LYS A 1 87 ? -4.782 7.177 -2.186 1.00 92.31 87 LYS A O 1
ATOM 715 N N . ARG A 1 88 ? -3.892 5.116 -2.363 1.00 92.25 88 ARG A N 1
ATOM 716 C CA . ARG A 1 88 ? -2.989 5.236 -1.218 1.00 92.25 88 ARG A CA 1
ATOM 717 C C . ARG A 1 88 ? -1.557 5.539 -1.627 1.00 92.25 88 ARG A C 1
ATOM 719 O O . ARG A 1 88 ? -0.918 6.385 -1.008 1.00 92.25 88 ARG A O 1
ATOM 726 N N . TRP A 1 89 ? -1.077 4.881 -2.679 1.00 93.94 89 TRP A N 1
ATOM 727 C CA . TRP A 1 89 ? 0.287 5.052 -3.171 1.00 93.94 89 TRP A CA 1
ATOM 728 C C . TRP A 1 89 ? 0.400 4.723 -4.659 1.00 93.94 89 TRP A C 1
ATOM 730 O O . TRP A 1 89 ? -0.443 4.023 -5.216 1.00 93.94 89 TRP A O 1
ATOM 740 N N . GLU A 1 90 ? 1.445 5.217 -5.318 1.00 93.62 90 GLU A 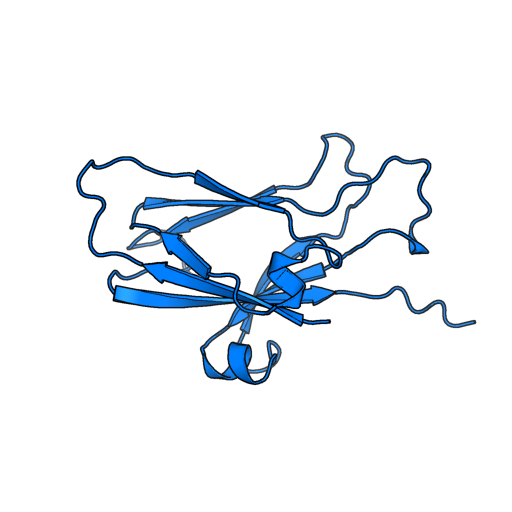N 1
ATOM 741 C CA . GLU A 1 90 ? 1.742 4.904 -6.716 1.00 93.62 90 GLU A CA 1
ATOM 742 C C . GLU A 1 90 ? 3.222 4.555 -6.883 1.00 93.62 90 GLU A C 1
ATOM 744 O O . GLU A 1 90 ? 4.107 5.375 -6.645 1.00 93.62 90 GLU A O 1
ATOM 749 N N . CYS A 1 91 ? 3.481 3.330 -7.332 1.00 91.56 91 CYS A N 1
ATOM 750 C CA . CYS A 1 91 ? 4.803 2.849 -7.699 1.00 91.56 91 CYS A CA 1
ATOM 751 C C . CYS A 1 91 ? 5.044 3.118 -9.188 1.00 91.56 91 CYS A C 1
ATOM 753 O O . CYS A 1 91 ? 4.756 2.273 -10.035 1.00 91.56 91 CYS A O 1
ATOM 755 N N . ASN A 1 92 ? 5.551 4.311 -9.507 1.00 91.31 92 ASN A N 1
ATOM 756 C CA . ASN A 1 92 ? 5.798 4.771 -10.880 1.00 91.31 92 ASN A CA 1
ATOM 757 C C . ASN A 1 92 ? 7.280 4.996 -11.231 1.00 91.31 92 ASN A C 1
ATOM 759 O O . ASN A 1 92 ? 7.573 5.296 -12.387 1.00 91.31 92 ASN A O 1
ATOM 763 N N . ARG A 1 93 ? 8.211 4.835 -10.279 1.00 91.38 93 ARG A N 1
ATOM 764 C CA . ARG A 1 93 ? 9.660 5.026 -10.494 1.00 91.38 93 ARG A CA 1
ATOM 765 C C . ARG A 1 93 ? 10.447 3.732 -10.240 1.00 91.38 93 ARG A C 1
ATOM 767 O O . ARG A 1 93 ? 10.992 3.571 -9.148 1.00 91.38 93 ARG A O 1
ATOM 774 N N . PRO A 1 94 ? 10.523 2.817 -11.221 1.00 90.69 94 PRO A N 1
ATOM 775 C CA . PRO A 1 94 ? 11.271 1.567 -11.067 1.00 90.69 94 PRO A CA 1
ATOM 776 C C . PRO A 1 94 ? 12.792 1.765 -10.987 1.00 90.69 94 PRO A C 1
ATOM 778 O O . PRO A 1 94 ? 13.457 0.980 -10.322 1.00 90.69 94 PRO A O 1
ATOM 781 N N . HIS A 1 95 ? 13.331 2.838 -11.572 1.00 92.69 95 HIS A N 1
ATOM 782 C CA . HIS A 1 95 ? 14.765 3.180 -11.580 1.00 92.69 95 HIS A CA 1
ATOM 783 C C . HIS A 1 95 ? 15.099 4.303 -10.585 1.00 92.69 95 HIS A C 1
ATOM 785 O O . HIS A 1 95 ? 15.810 5.257 -10.887 1.00 92.69 95 HIS A O 1
ATOM 791 N N . SER A 1 96 ? 14.480 4.277 -9.403 1.00 91.88 96 SER A N 1
ATOM 792 C CA . SER A 1 96 ? 14.748 5.279 -8.367 1.00 91.88 96 SER A CA 1
ATOM 793 C C . SER A 1 96 ? 16.227 5.229 -7.931 1.00 91.88 96 SER A C 1
ATOM 795 O O . SER A 1 96 ? 16.706 4.151 -7.583 1.00 91.88 96 SER A O 1
ATOM 797 N N . PRO A 1 97 ? 16.948 6.369 -7.882 1.00 89.19 97 PRO A N 1
ATOM 798 C CA . PRO A 1 97 ? 18.391 6.393 -7.610 1.00 89.19 97 PRO A CA 1
ATOM 799 C C . PRO A 1 97 ? 18.749 5.986 -6.174 1.00 89.19 97 PRO A C 1
ATOM 801 O O . PRO A 1 97 ? 19.869 5.570 -5.905 1.00 89.19 97 PRO A O 1
ATOM 804 N N . ASN A 1 98 ? 17.793 6.089 -5.247 1.00 91.06 98 ASN A N 1
ATOM 805 C CA . ASN A 1 98 ? 17.981 5.763 -3.832 1.00 91.06 98 ASN A CA 1
ATOM 806 C C . ASN A 1 98 ? 17.412 4.375 -3.483 1.00 91.06 98 ASN A C 1
ATOM 808 O O . ASN A 1 98 ? 16.954 4.156 -2.362 1.00 91.06 98 ASN A O 1
ATOM 812 N N . GLY A 1 99 ? 17.385 3.458 -4.454 1.00 89.69 99 GLY A N 1
ATOM 813 C CA . GLY A 1 99 ? 16.772 2.140 -4.310 1.00 89.69 99 GLY A CA 1
ATOM 814 C C . GLY A 1 99 ? 15.237 2.173 -4.386 1.00 89.69 99 GLY A C 1
ATOM 815 O O . GLY A 1 99 ? 14.657 3.158 -4.867 1.00 89.69 99 GLY A O 1
ATOM 816 N N . PRO A 1 100 ? 14.553 1.101 -3.938 1.00 90.44 100 PRO A N 1
ATOM 817 C CA . PRO A 1 100 ? 13.104 0.973 -4.055 1.00 90.44 100 PRO A CA 1
ATOM 818 C C . PRO A 1 100 ? 12.372 2.074 -3.291 1.00 90.44 100 PRO A C 1
ATOM 820 O O . PRO A 1 100 ? 12.672 2.368 -2.133 1.00 90.44 100 PRO A O 1
ATOM 823 N N . LEU A 1 101 ? 11.355 2.656 -3.931 1.00 91.56 101 LEU A N 1
ATOM 824 C CA . LEU A 1 101 ? 10.439 3.556 -3.238 1.00 91.56 101 LEU A CA 1
ATOM 825 C C . LEU A 1 101 ? 9.717 2.800 -2.119 1.00 91.56 101 LEU A C 1
ATOM 827 O O . LEU A 1 101 ? 9.278 1.667 -2.317 1.00 91.56 101 LEU A O 1
ATOM 831 N N . LYS A 1 102 ? 9.551 3.459 -0.972 1.00 91.62 102 LYS A N 1
ATOM 832 C CA . LYS A 1 102 ? 8.901 2.898 0.210 1.00 91.62 102 LYS A CA 1
ATOM 833 C C . LYS A 1 102 ? 7.662 3.703 0.584 1.00 91.62 102 LYS A C 1
ATOM 835 O O . LYS A 1 102 ? 7.744 4.919 0.747 1.00 91.62 102 LYS A O 1
ATOM 840 N N . PHE A 1 103 ? 6.542 3.013 0.747 1.00 91.81 103 PHE A N 1
ATOM 841 C CA . PHE A 1 103 ? 5.330 3.538 1.363 1.00 91.81 103 PHE A CA 1
ATOM 842 C C . PHE A 1 103 ? 5.207 2.981 2.778 1.00 91.81 103 PHE A C 1
ATOM 844 O O . PHE A 1 103 ? 5.297 1.771 2.958 1.00 91.81 103 PHE A O 1
ATOM 851 N N . SER A 1 104 ? 4.981 3.854 3.755 1.00 91.69 104 SER A N 1
ATOM 852 C CA . SER A 1 104 ? 4.802 3.474 5.156 1.00 91.69 104 SER A CA 1
ATOM 853 C C . SER A 1 104 ? 3.392 3.834 5.613 1.00 91.69 104 SER A C 1
ATOM 855 O O . SER A 1 104 ? 2.996 4.999 5.550 1.00 91.69 104 SER A O 1
ATOM 857 N N . GLU A 1 105 ? 2.649 2.850 6.103 1.00 91.81 105 GLU A N 1
ATOM 858 C CA . GLU A 1 105 ? 1.358 3.028 6.763 1.00 91.81 105 GLU A CA 1
ATOM 859 C C . GLU A 1 105 ? 1.523 2.777 8.257 1.00 91.81 105 GLU A C 1
ATOM 861 O O . GLU A 1 105 ? 2.176 1.816 8.658 1.00 91.81 105 GLU A O 1
ATOM 866 N N . LYS A 1 106 ? 0.913 3.625 9.085 1.00 90.62 106 LYS A N 1
ATOM 867 C CA . LYS A 1 106 ? 0.860 3.419 10.532 1.00 90.62 106 LYS A CA 1
ATOM 868 C C . LYS A 1 106 ? -0.564 3.076 10.937 1.00 90.62 106 LYS A C 1
ATOM 870 O O . LYS A 1 106 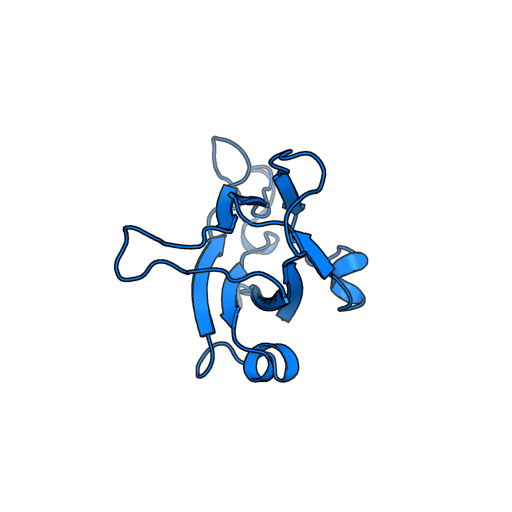? -1.475 3.868 10.696 1.00 90.62 106 LYS A O 1
ATOM 875 N N . PHE A 1 107 ? -0.745 1.967 11.646 1.00 90.25 107 PHE A N 1
ATOM 876 C CA . PHE A 1 107 ? -2.054 1.530 12.137 1.00 90.25 107 PHE A CA 1
ATOM 877 C C . PHE A 1 107 ? -2.486 2.316 13.382 1.00 90.25 107 PHE A C 1
ATOM 879 O O . PHE A 1 107 ? -2.546 1.795 14.491 1.00 90.25 107 PHE A O 1
ATOM 886 N N . GLN A 1 108 ? -2.749 3.611 13.228 1.00 90.38 108 GLN A N 1
ATOM 887 C CA . GLN A 1 108 ? -3.102 4.509 14.330 1.00 90.38 108 GLN A CA 1
ATOM 888 C C . GLN A 1 108 ? -4.619 4.620 14.552 1.00 90.38 108 GLN A C 1
ATOM 890 O O . GLN A 1 108 ? -5.403 4.617 13.605 1.00 90.38 108 GLN A O 1
ATOM 895 N N . LEU A 1 109 ? -5.029 4.772 15.817 1.00 89.75 109 LEU A N 1
ATOM 896 C CA . LEU A 1 109 ? -6.438 4.967 16.205 1.00 89.75 109 LEU A CA 1
ATOM 897 C C . LEU A 1 109 ? -7.005 6.315 15.757 1.00 89.75 109 LEU A C 1
ATOM 899 O O . LEU A 1 109 ? -8.200 6.416 15.497 1.00 89.75 109 LEU A O 1
ATOM 903 N N . PHE A 1 110 ? -6.150 7.335 15.728 1.00 88.81 110 PHE A N 1
ATOM 904 C CA . PHE A 1 110 ? -6.504 8.712 15.418 1.00 88.81 110 PHE A CA 1
ATOM 905 C C . PHE A 1 110 ? -5.418 9.302 14.535 1.00 88.81 110 PHE A C 1
ATOM 907 O O . PHE A 1 110 ? -4.229 9.112 14.797 1.00 88.81 110 PHE A O 1
ATOM 914 N N . THR A 1 111 ? -5.830 10.026 13.504 1.00 87.19 111 THR A N 1
ATOM 915 C CA . THR A 1 111 ? -4.927 10.721 12.590 1.00 87.19 111 THR A CA 1
ATOM 916 C C . THR A 1 111 ? -5.107 12.231 12.749 1.00 87.19 111 THR A C 1
ATOM 918 O O . THR A 1 111 ? -6.238 12.713 12.737 1.00 87.19 111 THR A O 1
ATOM 921 N N . PRO A 1 112 ? -4.022 13.018 12.864 1.00 86.56 112 PRO A N 1
ATOM 922 C CA . PRO A 1 112 ? -4.124 14.477 12.874 1.00 86.56 112 PRO A CA 1
ATOM 923 C C . PRO A 1 112 ? -4.438 15.055 11.482 1.00 86.56 112 PRO A C 1
ATOM 925 O O . PRO A 1 112 ? -4.673 16.253 11.347 1.00 86.56 112 PRO A O 1
ATOM 928 N N . PHE A 1 113 ? -4.409 14.226 10.433 1.00 84.88 113 PHE A N 1
ATOM 929 C CA . PHE A 1 113 ? -4.669 14.626 9.055 1.00 84.88 113 PHE A CA 1
ATOM 930 C C . PHE A 1 113 ? -6.124 14.348 8.669 1.00 84.88 113 PHE A C 1
ATOM 932 O O . PHE A 1 113 ? -6.585 13.217 8.812 1.00 84.88 113 PHE A O 1
ATOM 939 N N . SER A 1 114 ? -6.819 15.350 8.122 1.00 78.44 114 SER A N 1
ATOM 940 C CA . SER A 1 114 ? -8.256 15.290 7.798 1.00 78.44 114 SER A CA 1
ATOM 941 C C . SER A 1 114 ? -8.635 14.229 6.760 1.00 78.44 114 SER A C 1
ATOM 943 O O . SER A 1 114 ? -9.766 13.757 6.767 1.00 78.44 114 SER A O 1
ATOM 945 N N . LEU A 1 115 ? -7.702 13.843 5.885 1.00 77.69 115 LEU A N 1
ATOM 946 C CA . LEU A 1 115 ? -7.867 12.759 4.905 1.00 77.69 115 LEU A CA 1
ATOM 947 C C . LEU A 1 115 ? -7.034 11.517 5.268 1.00 77.69 115 LEU A C 1
ATOM 949 O O . LEU A 1 115 ? -6.736 10.689 4.408 1.00 77.69 115 LEU A O 1
ATOM 953 N N . GLY A 1 116 ? -6.574 11.420 6.516 1.00 80.19 116 GLY A N 1
ATOM 954 C CA . GLY A 1 116 ? -5.841 10.255 6.996 1.00 80.19 116 GLY A CA 1
ATOM 955 C C . GLY A 1 116 ? -6.776 9.085 7.285 1.00 80.19 116 GLY A C 1
ATOM 956 O O . GLY A 1 116 ? -7.988 9.248 7.403 1.00 80.19 116 GLY A O 1
ATOM 957 N N . PHE A 1 117 ? -6.194 7.902 7.448 1.00 88.38 117 PHE A N 1
ATOM 958 C CA . PHE A 1 117 ? -6.939 6.692 7.774 1.00 88.38 117 PHE A CA 1
ATOM 959 C C . PHE A 1 117 ? -6.825 6.373 9.266 1.00 88.38 117 PHE A C 1
ATOM 961 O O . PHE A 1 117 ? -5.756 6.515 9.865 1.00 88.38 117 PHE A O 1
ATOM 968 N N . GLU A 1 118 ? -7.944 5.950 9.854 1.00 91.31 118 GLU A N 1
ATOM 969 C CA . GLU A 1 118 ? -8.035 5.496 11.240 1.00 91.31 118 GLU A CA 1
ATOM 970 C C . GLU A 1 118 ? -8.289 3.994 11.296 1.00 91.31 118 GLU A C 1
ATOM 972 O O . GLU A 1 118 ? -9.146 3.452 10.587 1.00 91.31 118 GLU A O 1
ATOM 977 N N . PHE A 1 119 ? -7.588 3.330 12.208 1.00 91.12 119 PHE A N 1
ATOM 978 C CA . PHE A 1 119 ? -7.644 1.889 12.364 1.00 91.12 119 PHE A CA 1
ATOM 979 C C . PHE A 1 119 ? -8.234 1.502 13.718 1.00 91.12 119 PHE A C 1
ATOM 981 O O . PHE A 1 119 ? -7.973 2.151 14.727 1.00 91.12 119 PHE A O 1
ATOM 988 N N . ARG A 1 120 ? -9.059 0.452 13.758 1.00 89.94 120 ARG A N 1
ATOM 989 C CA . ARG A 1 120 ? -9.721 -0.029 14.978 1.00 89.94 120 ARG A CA 1
ATOM 990 C C . ARG 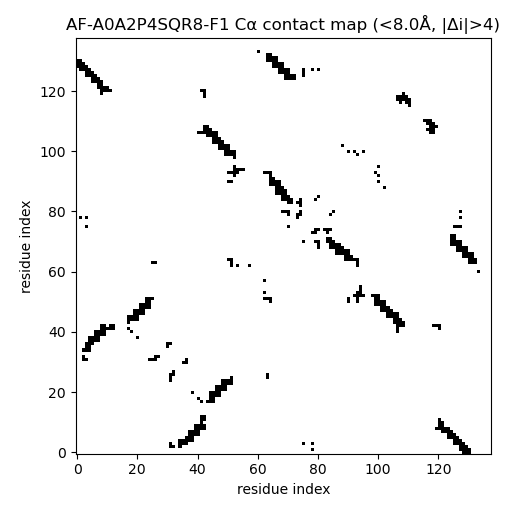A 1 120 ? -9.379 -1.506 15.212 1.00 89.94 120 ARG A C 1
ATOM 992 O O . ARG A 1 120 ? -9.424 -2.278 14.255 1.00 89.94 120 ARG A O 1
ATOM 999 N N . PRO A 1 121 ? -9.086 -1.917 16.460 1.00 87.25 121 PRO A N 1
ATOM 1000 C CA . PRO A 1 121 ? -8.901 -3.325 16.802 1.00 87.25 121 PRO A CA 1
ATOM 1001 C C . PRO A 1 121 ? -10.118 -4.179 16.433 1.00 87.25 121 PRO A C 1
ATOM 1003 O O . PRO A 1 121 ? -11.253 -3.705 16.515 1.00 87.25 121 PRO A O 1
ATOM 1006 N N . GLY A 1 122 ? -9.881 -5.435 16.051 1.00 84.06 122 GLY A N 1
ATOM 1007 C CA . GLY A 1 122 ? -10.930 -6.382 15.666 1.00 84.06 122 GLY A CA 1
ATOM 1008 C C . GLY A 1 122 ? -11.591 -6.075 14.320 1.00 84.06 122 GLY A C 1
ATOM 1009 O O . GLY A 1 122 ? -12.632 -6.650 14.016 1.00 84.06 122 GLY A O 1
ATOM 1010 N N . ARG A 1 123 ? -11.023 -5.152 13.532 1.00 87.56 123 ARG A N 1
ATOM 1011 C CA . ARG A 1 123 ? -11.458 -4.866 12.163 1.00 87.56 123 ARG A CA 1
ATOM 1012 C C . ARG A 1 123 ? -10.446 -5.361 11.147 1.00 87.56 123 ARG A C 1
ATOM 1014 O O . ARG A 1 123 ? -9.254 -5.474 11.435 1.00 87.56 123 ARG A O 1
ATOM 1021 N N . GLU A 1 124 ? -10.962 -5.587 9.950 1.00 87.25 124 GLU A N 1
ATOM 1022 C CA . GLU A 1 124 ? -10.192 -5.983 8.784 1.00 87.25 124 GLU A CA 1
ATOM 1023 C C . GLU A 1 124 ? -10.116 -4.829 7.788 1.00 87.25 124 GLU A C 1
ATOM 1025 O O . GLU A 1 124 ? -11.070 -4.061 7.622 1.00 87.25 124 GLU A O 1
ATOM 1030 N N . TYR A 1 125 ? -8.967 -4.709 7.135 1.00 89.88 125 TYR A N 1
ATOM 1031 C CA . TYR A 1 125 ? -8.695 -3.687 6.135 1.00 89.88 125 TYR A CA 1
ATOM 1032 C C . TYR A 1 125 ? -8.119 -4.333 4.887 1.00 89.88 125 TYR A C 1
ATOM 1034 O O . TYR A 1 125 ? -7.339 -5.280 4.972 1.00 89.88 125 TYR A O 1
ATOM 1042 N N . PHE A 1 126 ? -8.499 -3.808 3.725 1.00 88.69 126 PHE A N 1
ATOM 1043 C CA . PHE A 1 126 ? -8.206 -4.440 2.449 1.00 88.69 126 PHE A CA 1
ATOM 1044 C C . PHE A 1 126 ? -7.468 -3.478 1.535 1.00 88.69 126 PHE A C 1
ATOM 1046 O O . PHE A 1 126 ? -7.870 -2.325 1.357 1.00 88.69 126 PHE A O 1
ATOM 1053 N N . TYR A 1 127 ? -6.400 -3.974 0.924 1.00 89.75 127 TYR A N 1
ATOM 1054 C CA . TYR A 1 127 ? -5.674 -3.256 -0.110 1.00 89.75 127 TYR A CA 1
ATOM 1055 C C . TYR A 1 127 ? -5.690 -4.053 -1.404 1.00 89.75 127 TYR A C 1
ATOM 1057 O O . TYR A 1 127 ? -5.585 -5.279 -1.380 1.00 89.75 127 TYR A O 1
ATOM 1065 N N . ILE A 1 128 ? -5.798 -3.351 -2.530 1.00 87.94 128 ILE A N 1
ATOM 1066 C CA . ILE A 1 128 ? -5.658 -3.939 -3.861 1.00 87.94 128 ILE A CA 1
ATOM 1067 C C . ILE A 1 128 ? -4.657 -3.153 -4.709 1.00 87.94 128 ILE A C 1
ATOM 1069 O O . ILE A 1 128 ? -4.585 -1.924 -4.635 1.00 87.94 128 ILE A O 1
ATOM 1073 N N . CYS A 1 129 ? -3.882 -3.867 -5.526 1.00 87.94 129 CYS A N 1
ATOM 1074 C CA . CYS A 1 129 ? -2.892 -3.277 -6.433 1.00 87.94 129 CYS A CA 1
ATOM 1075 C C . CYS A 1 129 ? -3.332 -3.364 -7.890 1.00 87.94 129 CYS A C 1
ATOM 1077 O O . CYS A 1 129 ? -3.429 -4.461 -8.436 1.00 87.94 129 CYS A O 1
ATOM 1079 N N . GLU A 1 130 ? -3.503 -2.227 -8.557 1.00 87.56 130 GLU A N 1
ATOM 1080 C CA . GLU A 1 130 ? -3.736 -2.169 -9.998 1.00 87.56 130 GLU A CA 1
ATOM 1081 C C . GLU A 1 130 ? -2.401 -2.064 -10.744 1.00 87.56 130 GLU A C 1
ATOM 1083 O O . GLU A 1 130 ? -1.763 -1.009 -10.763 1.00 87.56 130 GLU A O 1
ATOM 1088 N N . TYR A 1 131 ? -1.966 -3.155 -11.379 1.00 84.00 131 TYR A N 1
ATOM 1089 C CA . TYR A 1 131 ? -0.788 -3.117 -12.248 1.00 84.00 131 TYR A CA 1
ATOM 1090 C C . TYR A 1 131 ? -1.090 -2.406 -13.561 1.00 84.00 131 TYR A C 1
ATOM 1092 O O . TYR A 1 131 ? -1.960 -2.836 -14.324 1.00 84.00 131 TYR A O 1
ATOM 1100 N N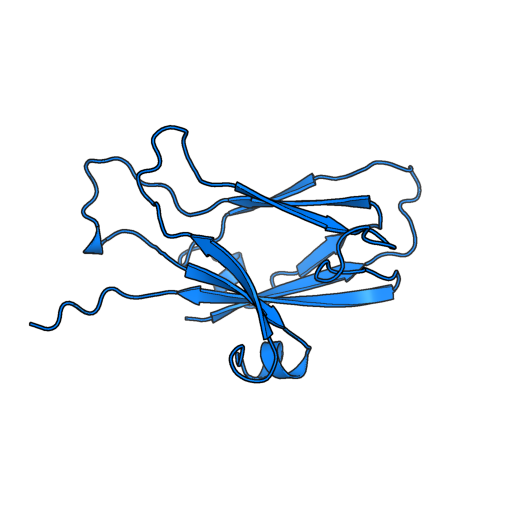 . ARG A 1 132 ? -0.292 -1.385 -13.872 1.00 79.25 132 ARG A N 1
ATOM 1101 C CA . ARG A 1 132 ? -0.327 -0.722 -15.173 1.00 79.25 132 ARG A CA 1
ATOM 1102 C C . ARG A 1 132 ? 0.590 -1.473 -16.127 1.00 79.25 132 ARG A C 1
ATOM 1104 O O . ARG A 1 132 ? 1.807 -1.465 -15.956 1.00 79.25 132 ARG A O 1
ATOM 1111 N N . LYS A 1 133 ? 0.014 -2.130 -17.136 1.00 62.53 133 LYS A N 1
ATOM 1112 C CA . LYS A 1 133 ? 0.790 -2.547 -18.308 1.00 62.53 133 LYS A CA 1
ATOM 1113 C C . LYS A 1 133 ? 1.030 -1.312 -19.170 1.00 62.53 133 LYS A C 1
ATOM 1115 O O . LYS A 1 133 ? 0.078 -0.599 -19.476 1.00 62.53 133 LYS A O 1
ATOM 1120 N N . PHE A 1 134 ? 2.272 -1.085 -19.589 1.00 52.72 134 PHE A N 1
ATOM 1121 C CA . PHE A 1 134 ? 2.510 -0.257 -20.764 1.00 52.72 134 PHE A CA 1
ATOM 1122 C C . PHE A 1 134 ? 1.949 -1.016 -21.965 1.00 52.72 134 PHE A C 1
ATOM 1124 O O . PHE A 1 134 ? 2.534 -1.991 -22.434 1.00 52.72 134 PHE A O 1
ATOM 1131 N N . THR A 1 135 ? 0.770 -0.612 -22.428 1.00 40.44 135 THR A N 1
ATOM 1132 C CA . THR A 1 135 ? 0.325 -0.961 -23.772 1.00 40.44 135 THR A CA 1
ATOM 1133 C C . THR A 1 135 ? 1.204 -0.152 -24.715 1.00 40.44 135 THR A C 1
ATOM 1135 O O . THR A 1 135 ? 1.008 1.054 -24.853 1.00 40.44 135 THR A O 1
ATOM 1138 N N . ILE A 1 136 ? 2.198 -0.788 -25.335 1.00 38.47 136 ILE A N 1
ATOM 1139 C CA . ILE A 1 136 ? 2.741 -0.256 -26.582 1.00 38.47 136 ILE A CA 1
ATOM 1140 C C . ILE A 1 136 ? 1.567 -0.334 -27.554 1.00 38.47 136 ILE A C 1
ATOM 1142 O O . ILE A 1 136 ? 1.162 -1.424 -27.959 1.00 38.47 136 ILE A O 1
ATOM 1146 N N . VAL A 1 137 ? 0.943 0.808 -27.829 1.00 32.69 137 VAL A N 1
ATOM 1147 C CA . VAL A 1 137 ? 0.095 0.939 -29.008 1.00 32.69 137 VAL A CA 1
ATOM 1148 C C . VAL A 1 137 ? 1.079 0.837 -30.170 1.00 32.69 137 VAL A C 1
ATOM 1150 O O . VAL A 1 137 ? 1.864 1.760 -30.383 1.00 32.69 137 VAL A O 1
ATOM 1153 N N . ALA A 1 138 ? 1.159 -0.349 -30.770 1.00 35.28 138 ALA A N 1
ATOM 1154 C CA . ALA A 1 138 ? 1.886 -0.563 -32.014 1.00 35.28 138 ALA A CA 1
ATOM 1155 C C . ALA A 1 138 ? 1.114 0.071 -33.174 1.00 35.28 138 ALA A C 1
ATOM 1157 O O . ALA A 1 138 ? -0.140 0.043 -33.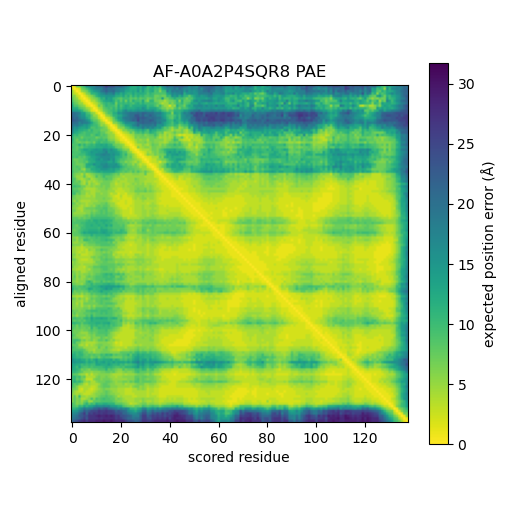117 1.00 35.28 138 ALA A O 1
#

pLDDT: mean 80.61, std 13.65, range [32.69, 93.94]

InterPro domains:
  IPR001799 Ephrin receptor-binding domain [PF00812] (30-130)
  IPR001799 Ephrin receptor-binding domain [PR01347] (38-55)
  IPR001799 Ephrin receptor-binding domain [PR01347] (64-79)
  IPR001799 Ephrin receptor-binding domain [PR01347] (102-114)
  IPR001799 Ephrin receptor-binding domain [PR01347] (115-126)
  IPR001799 Ephrin receptor-binding domain [PS51551] (18-138)
  IPR008972 Cupredoxin [G3DSA:2.60.40.420] (23-136)
  IPR008972 Cupredoxin [SSF49503] (30-129)
  IPR031328 Ephrin [PTHR11304] (30-129)
  IPR034252 Ephrin-A ectodomain [cd10425] (31-129)

Secondary structure (DSSP, 8-state):
-EEEEEEEE-S--TT----EEEEE--TT-HHHHTT--EEEE-TT-EEEEEPP---TTS-GGGS--EEEEEE-HHHHHTT--TTTEEEEEEE--TT-TTSS-EEEEE--S--SSTT-----TT-EEEEEEEE-------

Mean predicted aligned error: 7.48 Å

Solvent-accessible surface area (backbone atoms only — not comparable to full-atom values): 8129 Å² total; per-residue (Å²): 105,75,42,52,38,43,36,40,26,45,80,61,57,96,76,75,69,72,52,74,47,79,43,78,72,49,91,85,37,66,62,52,72,69,62,72,38,66,46,82,42,35,73,64,17,35,40,38,39,36,35,52,60,49,62,87,88,58,55,75,88,80,53,68,32,34,37,36,25,43,26,43,72,65,19,55,77,69,70,35,51,86,91,43,37,45,86,72,48,72,39,81,58,36,67,40,92,84,49,55,51,73,46,77,46,64,36,28,71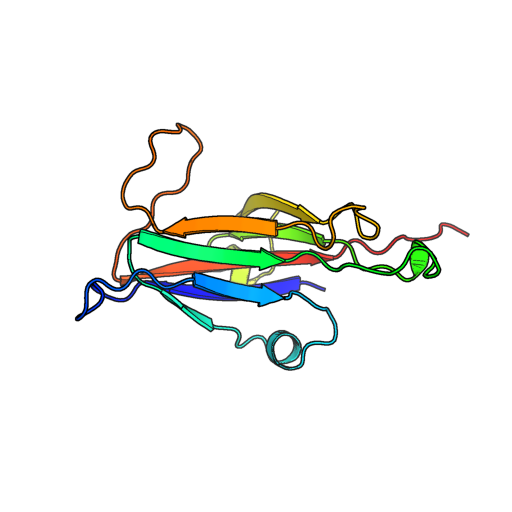,71,53,99,48,95,86,54,70,66,44,57,69,76,40,75,48,31,35,39,31,49,51,57,74,80,75,76,84,124

Organism: Bambusicola thoracicus (NCBI:txid9083)

Radius of gyration: 15.91 Å; Cα contacts (8 Å, |Δi|>4): 290; chains: 1; bounding box: 37×33×57 Å

Nearest PDB structures (foldseek):
  1shx-assembly1_A  TM=9.541E-01  e=9.096E-16  Mus musculus
  2wo3-assembly1_B  TM=9.349E-01  e=4.929E-14  Homo sapiens
  3czu-assembly1_B  TM=9.503E-01  e=5.841E-11  Homo sapiens
  3mbw-assembly1_B-2  TM=9.525E-01  e=9.440E-10  Homo sapiens
  3hei-assembly1_B  TM=9.190E-01  e=1.132E-09  Homo sapiens